Protein AF-A0A1H1VLL4-F1 (afdb_monomer_lite)

Structure (mmCIF, N/CA/C/O backbone):
data_AF-A0A1H1VLL4-F1
#
_entry.id   AF-A0A1H1VLL4-F1
#
loop_
_atom_site.group_PDB
_atom_site.id
_atom_site.type_symbol
_atom_site.label_atom_id
_atom_site.label_alt_id
_atom_site.label_comp_id
_atom_site.label_asym_id
_atom_site.label_entity_id
_atom_site.label_seq_id
_atom_site.pdbx_PDB_ins_code
_atom_site.Cartn_x
_atom_site.Cartn_y
_atom_site.Cartn_z
_atom_site.occupancy
_atom_site.B_iso_or_equiv
_atom_site.auth_seq_id
_atom_site.auth_comp_id
_atom_site.auth_asym_id
_atom_site.auth_atom_id
_atom_site.pdbx_PDB_model_num
ATOM 1 N N . MET A 1 1 ? -19.785 -58.477 -14.800 1.00 44.34 1 MET A N 1
ATOM 2 C CA . MET A 1 1 ? -18.498 -57.827 -15.138 1.00 44.34 1 MET A CA 1
ATOM 3 C C . MET A 1 1 ? -18.782 -56.571 -15.952 1.00 44.34 1 MET A C 1
ATOM 5 O O . MET A 1 1 ? -19.304 -56.686 -17.053 1.00 44.34 1 MET A O 1
ATOM 9 N N . ARG A 1 2 ? -18.547 -55.378 -15.391 1.00 44.16 2 ARG A N 1
ATOM 10 C CA . ARG A 1 2 ? -18.740 -54.096 -16.093 1.00 44.16 2 ARG A CA 1
ATOM 11 C C . ARG A 1 2 ? -17.509 -53.833 -16.967 1.00 44.16 2 ARG A C 1
ATOM 13 O O . ARG A 1 2 ? -16.395 -53.866 -16.456 1.00 44.16 2 ARG A O 1
ATOM 20 N N . LYS A 1 3 ? -17.703 -53.625 -18.272 1.00 43.56 3 LYS A N 1
ATOM 21 C CA . LYS A 1 3 ? -16.635 -53.204 -19.189 1.00 43.56 3 LYS A CA 1
ATOM 22 C C . LYS A 1 3 ? -16.320 -51.733 -18.901 1.00 43.56 3 LYS A C 1
ATOM 24 O O . LYS A 1 3 ? -17.219 -50.902 -18.983 1.00 43.56 3 LYS A O 1
ATOM 29 N N . ASN A 1 4 ? -15.076 -51.427 -18.542 1.00 39.66 4 ASN A N 1
ATOM 30 C CA . ASN A 1 4 ? -14.607 -50.045 -18.445 1.00 39.66 4 ASN A CA 1
ATOM 31 C C . ASN A 1 4 ? -14.585 -49.427 -19.852 1.00 39.66 4 ASN A C 1
ATOM 33 O O . ASN A 1 4 ? -14.093 -50.083 -20.773 1.00 39.66 4 ASN A O 1
ATOM 37 N N . PRO A 1 5 ? -15.085 -48.196 -20.048 1.00 46.59 5 PRO A N 1
ATOM 38 C CA . PRO A 1 5 ? -14.914 -47.510 -21.316 1.00 46.59 5 PRO A CA 1
ATOM 39 C C . PRO A 1 5 ? -13.440 -47.126 -21.482 1.00 46.59 5 PRO A C 1
ATOM 41 O O . PRO A 1 5 ? -12.848 -46.458 -20.634 1.00 46.59 5 PRO A O 1
ATOM 44 N N . THR A 1 6 ? -12.841 -47.580 -22.579 1.00 48.28 6 THR A N 1
ATOM 45 C CA . THR A 1 6 ? -11.520 -47.146 -23.026 1.00 48.28 6 THR A CA 1
ATOM 46 C C . THR A 1 6 ? -11.619 -45.673 -23.409 1.00 48.28 6 THR A C 1
ATOM 48 O O . THR A 1 6 ? -12.239 -45.328 -24.411 1.00 48.28 6 THR A O 1
ATOM 51 N N . VAL A 1 7 ? -11.045 -44.790 -22.592 1.00 45.41 7 VAL A N 1
ATOM 52 C CA . VAL A 1 7 ? -10.872 -43.383 -22.961 1.00 45.41 7 VAL A CA 1
ATOM 53 C C . VAL A 1 7 ? -9.768 -43.332 -24.008 1.00 45.41 7 VAL A C 1
ATOM 55 O O . VAL A 1 7 ? -8.584 -43.442 -23.689 1.00 45.41 7 VAL A O 1
ATOM 58 N N . THR A 1 8 ? -10.153 -43.204 -25.273 1.00 43.72 8 THR A N 1
ATOM 59 C CA . THR A 1 8 ? -9.219 -42.883 -26.348 1.00 43.72 8 THR A CA 1
ATOM 60 C C . THR A 1 8 ? -8.784 -41.437 -26.141 1.00 43.72 8 THR A C 1
ATOM 62 O O . THR A 1 8 ? -9.524 -40.508 -26.450 1.00 43.72 8 THR A O 1
ATOM 65 N N . VAL A 1 9 ? -7.603 -41.236 -25.552 1.00 48.62 9 VAL A N 1
ATOM 66 C CA . VAL A 1 9 ? -6.970 -39.916 -25.519 1.00 48.62 9 VAL A CA 1
ATOM 67 C C . VAL A 1 9 ? -6.592 -39.595 -26.956 1.00 48.62 9 VAL A C 1
ATOM 69 O O . VAL A 1 9 ? -5.621 -40.139 -27.485 1.00 48.62 9 VAL A O 1
ATOM 72 N N . GLU A 1 10 ? -7.395 -38.758 -27.603 1.00 42.41 10 GLU A N 1
ATOM 73 C CA . GLU A 1 10 ? -7.042 -38.158 -28.880 1.00 42.41 10 GLU A CA 1
ATOM 74 C C . GLU A 1 10 ? -5.691 -37.458 -28.679 1.00 42.41 10 GLU A C 1
ATOM 76 O O . GLU A 1 10 ? -5.573 -36.486 -27.927 1.00 42.41 10 GLU A O 1
ATOM 81 N N . ARG A 1 11 ? -4.622 -38.013 -29.265 1.00 44.91 11 ARG A N 1
ATOM 82 C CA . ARG A 1 11 ? -3.335 -37.321 -29.296 1.00 44.91 11 ARG A CA 1
ATOM 83 C C . ARG A 1 11 ? -3.556 -36.088 -30.151 1.00 44.91 11 ARG A C 1
ATOM 85 O O . ARG A 1 11 ? -3.628 -36.200 -31.372 1.00 44.91 11 ARG A O 1
ATOM 92 N N . LEU A 1 12 ? -3.654 -34.932 -29.495 1.00 43.12 12 LEU A N 1
ATOM 93 C CA . LEU A 1 12 ? -3.526 -33.643 -30.160 1.00 43.12 12 LEU A CA 1
ATOM 94 C C . LEU A 1 12 ? -2.319 -33.730 -31.112 1.00 43.12 12 LEU A C 1
ATOM 96 O O . LEU A 1 12 ? -1.285 -34.288 -30.710 1.00 43.12 12 LEU A O 1
ATOM 100 N N . PRO A 1 13 ? -2.448 -33.245 -32.364 1.00 48.03 13 PRO A N 1
ATOM 101 C CA . PRO A 1 13 ? -1.349 -33.255 -33.325 1.00 48.03 13 PRO A CA 1
ATOM 102 C C . PRO A 1 13 ? -0.112 -32.670 -32.648 1.00 48.03 13 PRO A C 1
ATOM 104 O O . PRO A 1 13 ? -0.284 -31.816 -31.775 1.00 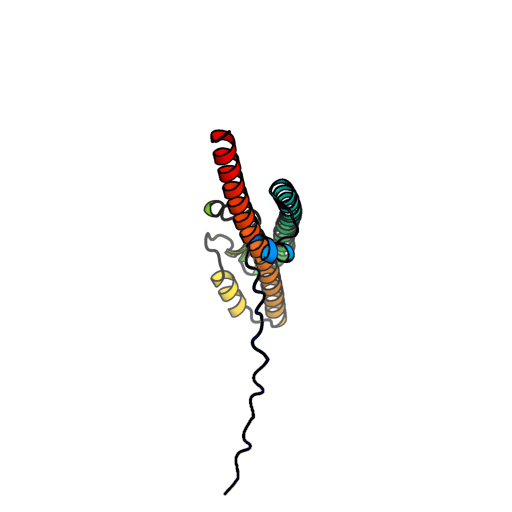48.03 13 PRO A O 1
ATOM 107 N N . PRO A 1 14 ? 1.113 -33.130 -32.981 1.00 49.50 14 PRO A N 1
ATOM 108 C CA . PRO A 1 14 ? 2.318 -32.658 -32.322 1.00 49.50 14 PRO A CA 1
ATOM 109 C C . PRO A 1 14 ? 2.323 -31.147 -32.455 1.00 49.50 14 PRO A C 1
ATOM 111 O O . PRO A 1 14 ? 2.561 -30.611 -33.539 1.00 49.50 14 PRO A O 1
ATOM 114 N N . ASN A 1 15 ? 1.955 -30.486 -31.356 1.00 42.81 15 ASN A N 1
ATOM 115 C CA . ASN A 1 15 ? 1.890 -29.053 -31.281 1.00 42.81 15 ASN A CA 1
ATOM 116 C C . ASN A 1 15 ? 3.266 -28.619 -31.761 1.00 42.81 15 ASN A C 1
ATOM 118 O O . ASN A 1 15 ? 4.274 -28.890 -31.098 1.00 42.81 15 ASN A O 1
ATOM 122 N N . ARG A 1 16 ? 3.320 -27.921 -32.900 1.00 41.41 16 ARG A N 1
ATOM 123 C CA . ARG A 1 16 ? 4.272 -26.828 -33.000 1.00 41.41 16 ARG A CA 1
ATOM 124 C C . ARG A 1 16 ? 3.884 -25.921 -31.850 1.00 41.41 16 ARG A C 1
ATOM 126 O O . ARG A 1 16 ? 3.021 -25.061 -31.954 1.00 41.41 16 ARG A O 1
ATOM 133 N N . CYS A 1 17 ? 4.442 -26.243 -30.691 1.00 40.78 17 CYS A N 1
ATOM 134 C CA . CYS A 1 17 ? 4.551 -25.347 -29.583 1.00 40.78 17 CYS A CA 1
ATOM 135 C C . CYS A 1 17 ? 5.469 -24.284 -30.165 1.00 40.78 17 CYS A C 1
ATOM 137 O O . CYS A 1 17 ? 6.693 -24.389 -30.080 1.00 40.78 17 CYS A O 1
ATOM 139 N N . ASP A 1 18 ? 4.869 -23.309 -30.847 1.00 47.25 18 ASP A N 1
ATOM 140 C CA . ASP A 1 18 ? 5.502 -22.062 -31.240 1.00 47.25 18 ASP A CA 1
ATOM 141 C C . ASP A 1 18 ? 5.725 -21.266 -29.950 1.00 47.25 18 ASP A C 1
ATOM 143 O O . ASP A 1 18 ? 5.240 -20.156 -29.748 1.00 47.25 18 ASP A O 1
ATOM 147 N N . LEU A 1 19 ? 6.442 -21.890 -29.011 1.00 42.56 19 LEU A N 1
ATOM 148 C CA . LEU A 1 19 ? 7.005 -21.234 -27.863 1.00 42.56 19 LEU A CA 1
ATOM 149 C C . LEU A 1 19 ? 7.956 -20.204 -28.453 1.00 42.56 19 LEU A C 1
ATOM 151 O O . LEU A 1 19 ? 8.884 -20.581 -29.181 1.00 42.56 19 LEU A O 1
ATOM 155 N N . PRO A 1 20 ? 7.737 -18.912 -28.176 1.00 43.75 20 PRO A N 1
ATOM 156 C CA . PRO A 1 20 ? 8.524 -17.880 -28.806 1.00 43.75 20 PRO A CA 1
ATOM 157 C C . PRO A 1 20 ? 9.997 -18.111 -28.478 1.00 43.75 20 PRO A C 1
ATOM 159 O O . PRO A 1 20 ? 10.372 -18.217 -27.299 1.00 43.75 20 PRO A O 1
ATOM 162 N N . ARG A 1 21 ? 10.799 -18.263 -29.540 1.00 46.03 21 ARG A N 1
ATOM 163 C CA . ARG A 1 21 ? 12.220 -18.643 -29.483 1.00 46.03 21 ARG A CA 1
ATOM 164 C C . ARG A 1 21 ? 13.113 -17.510 -28.978 1.00 46.03 21 ARG A C 1
ATOM 166 O O . ARG A 1 21 ? 14.273 -17.745 -28.669 1.00 46.03 21 ARG A O 1
ATOM 173 N N . THR A 1 22 ? 12.576 -16.296 -28.864 1.00 46.69 22 THR A N 1
ATOM 174 C CA . THR A 1 22 ? 13.294 -15.124 -28.362 1.00 46.69 22 THR A CA 1
ATOM 175 C C . THR A 1 22 ? 12.485 -14.406 -27.284 1.00 46.69 22 THR A C 1
ATOM 177 O O . THR A 1 22 ? 11.252 -14.339 -27.322 1.00 46.69 22 THR A O 1
ATOM 180 N N . CYS A 1 23 ? 13.194 -13.850 -26.300 1.00 47.12 23 CYS A N 1
ATOM 181 C CA . CYS A 1 23 ? 12.628 -13.076 -25.193 1.00 47.12 23 CYS A CA 1
ATOM 182 C C . CYS A 1 23 ? 11.702 -11.940 -25.675 1.00 47.12 23 CYS A C 1
ATOM 184 O O . CYS A 1 23 ? 10.653 -11.712 -25.078 1.00 47.12 23 CYS A O 1
ATOM 186 N N . TYR A 1 24 ? 12.007 -11.304 -26.809 1.00 40.97 24 TYR A N 1
ATOM 187 C CA . TYR A 1 24 ? 11.239 -10.187 -27.376 1.00 40.97 24 TYR A CA 1
ATOM 188 C C . TYR A 1 24 ? 9.768 -10.500 -27.690 1.00 40.97 24 TYR A C 1
ATOM 190 O O . TYR A 1 24 ? 8.917 -9.616 -27.587 1.00 40.97 24 TYR A O 1
ATOM 198 N N . GLN A 1 25 ? 9.444 -11.740 -28.059 1.00 40.59 25 GLN A N 1
ATOM 199 C CA . GLN A 1 25 ? 8.075 -12.124 -28.418 1.00 40.59 25 GLN A CA 1
ATOM 200 C C . GLN A 1 25 ? 7.210 -12.461 -27.191 1.00 40.59 25 GLN A C 1
ATOM 202 O O . GLN A 1 25 ? 6.009 -12.209 -27.221 1.00 40.59 25 GLN A O 1
ATOM 207 N N . ARG A 1 26 ? 7.804 -12.939 -26.084 1.00 43.66 26 ARG A N 1
ATOM 208 C CA . ARG A 1 26 ? 7.082 -13.152 -24.809 1.00 43.66 26 ARG A CA 1
ATOM 209 C C . ARG A 1 26 ? 6.777 -11.840 -24.081 1.00 43.66 26 ARG A C 1
ATOM 211 O O . ARG A 1 26 ? 5.797 -11.751 -23.353 1.00 43.66 26 ARG A O 1
ATOM 218 N N . VAL A 1 27 ? 7.602 -10.813 -24.288 1.00 46.38 27 VAL A N 1
ATOM 219 C CA . VAL A 1 27 ? 7.563 -9.559 -23.515 1.00 46.38 27 VAL A CA 1
ATOM 220 C C . VAL A 1 27 ? 6.427 -8.620 -23.933 1.00 46.38 27 VAL A C 1
ATOM 222 O O . VAL A 1 27 ? 5.928 -7.880 -23.087 1.00 46.38 27 VAL A O 1
ATOM 225 N N . LYS A 1 28 ? 5.947 -8.680 -25.187 1.00 43.06 28 LYS A N 1
ATOM 226 C CA . LYS A 1 28 ? 4.886 -7.772 -25.674 1.00 43.06 28 LYS A CA 1
ATOM 227 C C . LYS A 1 28 ? 3.571 -7.858 -24.887 1.00 43.06 28 LYS A C 1
ATOM 229 O O . LYS A 1 28 ? 2.827 -6.886 -24.895 1.00 43.06 28 LYS A O 1
ATOM 234 N N . GLY A 1 29 ? 3.290 -8.986 -24.230 1.00 47.44 29 GLY A N 1
ATOM 235 C CA . GLY A 1 29 ? 2.100 -9.152 -23.387 1.00 47.44 29 GLY A CA 1
ATOM 236 C C . GLY A 1 29 ? 2.331 -8.906 -21.892 1.00 47.44 29 GLY A C 1
ATOM 237 O O . GLY A 1 29 ? 1.364 -8.852 -21.143 1.00 47.44 29 GLY A O 1
ATOM 238 N N . LEU A 1 30 ? 3.586 -8.782 -21.445 1.00 55.09 30 LEU A N 1
ATOM 239 C CA . LEU A 1 30 ? 3.932 -8.745 -20.016 1.00 55.09 30 LEU A CA 1
ATOM 240 C C . LEU A 1 30 ? 4.208 -7.331 -19.490 1.00 55.09 30 LEU A C 1
ATOM 242 O O . LEU A 1 30 ? 4.043 -7.096 -18.296 1.00 55.09 30 LEU A O 1
ATOM 246 N N . PHE A 1 31 ? 4.607 -6.392 -20.354 1.00 61.56 31 PHE A N 1
ATOM 247 C CA . PHE A 1 31 ? 4.892 -5.011 -19.958 1.00 61.56 31 PHE A CA 1
ATOM 248 C C . PHE A 1 31 ? 4.299 -4.003 -20.954 1.00 61.56 31 PHE A C 1
ATOM 250 O O . PHE A 1 31 ? 4.453 -4.188 -22.162 1.00 61.56 31 PHE A O 1
ATOM 257 N N . PRO A 1 32 ? 3.671 -2.907 -20.484 1.00 68.44 32 PRO A N 1
ATOM 258 C CA . PRO A 1 32 ? 2.987 -1.941 -21.349 1.00 68.44 32 PRO A CA 1
ATOM 259 C C . PRO A 1 32 ? 3.933 -0.976 -22.094 1.00 68.44 32 PRO A C 1
ATOM 261 O O . PRO A 1 32 ? 3.480 0.007 -22.673 1.00 68.44 32 PRO A O 1
ATOM 264 N N . PHE A 1 33 ? 5.248 -1.220 -22.102 1.00 76.50 33 PHE A N 1
ATOM 265 C CA . PHE A 1 33 ? 6.252 -0.303 -22.646 1.00 76.50 33 PHE A CA 1
ATOM 266 C C . PHE A 1 33 ? 7.266 -0.994 -23.568 1.00 76.50 33 PHE A C 1
ATOM 268 O O . PHE A 1 33 ? 7.549 -2.184 -23.446 1.00 76.50 33 PHE A O 1
ATOM 275 N N . LYS A 1 34 ? 7.847 -0.221 -24.498 1.00 74.69 34 LYS A N 1
ATOM 276 C CA . LYS A 1 34 ? 8.888 -0.675 -25.434 1.00 74.69 34 LYS A CA 1
ATOM 277 C C . LYS A 1 34 ? 10.191 0.081 -25.154 1.00 74.69 34 LYS A C 1
ATOM 279 O O . LYS A 1 34 ? 10.328 1.238 -25.538 1.00 74.69 34 LYS A O 1
ATOM 284 N N . GLY A 1 35 ? 11.134 -0.575 -24.477 1.00 80.81 35 GLY A N 1
ATOM 285 C CA . GLY A 1 35 ? 12.469 -0.032 -24.191 1.00 80.81 35 GLY A CA 1
ATOM 286 C C . GLY A 1 35 ? 12.547 0.930 -22.996 1.00 80.81 35 GLY A C 1
ATOM 287 O O . GLY A 1 35 ? 11.561 1.168 -22.297 1.00 80.81 35 GLY A O 1
ATOM 288 N N . LYS A 1 36 ? 13.750 1.477 -22.768 1.00 85.75 36 LYS A N 1
ATOM 289 C CA . LYS A 1 36 ? 14.117 2.283 -21.587 1.00 85.75 36 LYS A CA 1
ATOM 290 C C . LYS A 1 36 ? 13.241 3.526 -21.394 1.00 85.75 36 LYS A C 1
ATOM 292 O O . LYS A 1 36 ? 12.744 3.756 -20.298 1.00 85.75 36 LYS A O 1
ATOM 297 N N . GLY A 1 37 ? 12.985 4.295 -22.455 1.00 87.62 37 GLY A N 1
ATOM 298 C CA . GLY A 1 37 ? 12.135 5.492 -22.370 1.00 87.62 37 GLY A CA 1
ATOM 299 C C . GLY A 1 37 ? 10.689 5.178 -21.965 1.00 87.62 37 GLY A C 1
ATOM 300 O O . GLY A 1 37 ? 10.109 5.867 -21.129 1.00 87.62 37 GLY A O 1
ATOM 301 N N . GLY A 1 38 ? 10.118 4.091 -22.495 1.00 88.19 38 GLY A N 1
ATOM 302 C CA . GLY A 1 38 ? 8.781 3.642 -22.106 1.00 88.19 3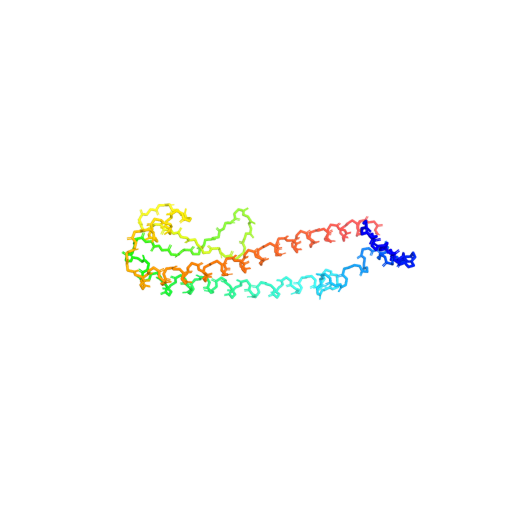8 GLY A CA 1
ATOM 303 C C . GLY A 1 38 ? 8.724 3.112 -20.668 1.00 88.19 38 GLY A C 1
ATOM 304 O O . GLY A 1 38 ? 7.745 3.363 -19.970 1.00 88.19 38 GLY A O 1
ATOM 305 N N . LEU A 1 39 ? 9.780 2.429 -20.212 1.00 90.38 39 LEU A N 1
ATOM 306 C CA . LEU A 1 39 ? 9.925 1.989 -18.822 1.00 90.38 39 LEU A CA 1
ATOM 307 C C . LEU A 1 39 ? 9.900 3.185 -17.858 1.00 90.38 39 LEU A C 1
ATOM 309 O O . LEU A 1 39 ? 9.152 3.162 -16.886 1.00 90.38 39 LEU A O 1
ATOM 313 N N . LEU A 1 40 ? 10.668 4.240 -18.153 1.00 91.75 40 LEU A N 1
ATOM 314 C CA . LEU A 1 40 ? 10.705 5.464 -17.344 1.00 91.75 40 LEU A CA 1
ATOM 315 C C . LEU A 1 40 ? 9.332 6.141 -17.268 1.00 91.75 40 LEU A C 1
ATOM 317 O O . LEU A 1 40 ? 8.895 6.524 -16.184 1.00 91.75 40 LEU A O 1
ATOM 321 N N . LYS A 1 41 ? 8.619 6.233 -18.399 1.00 91.69 41 LYS A N 1
ATOM 322 C CA . LYS A 1 41 ? 7.254 6.774 -18.424 1.00 91.69 41 LYS A CA 1
ATOM 323 C C . LYS A 1 41 ? 6.303 5.953 -17.545 1.00 91.69 41 LYS A C 1
ATOM 325 O O . LYS A 1 41 ? 5.578 6.521 -16.737 1.00 91.69 41 LYS A O 1
ATOM 330 N N . TYR A 1 42 ? 6.352 4.627 -17.653 1.00 91.12 42 TYR A N 1
ATOM 331 C CA . TYR A 1 42 ? 5.511 3.742 -16.847 1.00 91.12 42 TYR A CA 1
ATOM 332 C C . TYR A 1 42 ? 5.845 3.807 -15.347 1.00 91.12 42 TYR A C 1
ATOM 334 O O . TYR A 1 42 ? 4.951 3.777 -14.504 1.00 91.12 42 TYR A O 1
ATOM 342 N N . MET A 1 43 ? 7.125 3.953 -14.991 1.00 91.69 43 MET A N 1
ATOM 343 C CA . MET A 1 43 ? 7.533 4.197 -13.604 1.00 91.69 43 MET A CA 1
ATOM 344 C C . MET A 1 43 ? 6.933 5.499 -13.061 1.00 91.69 43 MET A C 1
ATOM 346 O O . MET A 1 43 ? 6.406 5.493 -11.951 1.00 91.69 43 MET A O 1
ATOM 350 N N . ALA A 1 44 ? 6.945 6.584 -13.842 1.00 92.12 44 ALA A N 1
ATOM 351 C CA . ALA A 1 44 ? 6.337 7.853 -13.440 1.00 92.12 44 ALA A CA 1
ATOM 352 C C . ALA A 1 44 ? 4.814 7.732 -13.230 1.00 92.12 44 ALA A C 1
ATOM 354 O O . ALA A 1 44 ? 4.274 8.274 -12.266 1.00 92.12 44 ALA A O 1
ATOM 355 N N . GLU A 1 45 ? 4.118 6.976 -14.084 1.00 91.88 45 GLU A N 1
ATOM 356 C CA . GLU A 1 45 ? 2.685 6.686 -13.923 1.00 91.88 45 GLU A CA 1
ATOM 357 C C . GLU A 1 45 ? 2.404 5.917 -12.619 1.00 91.88 45 GLU A C 1
ATOM 359 O O . GLU A 1 45 ? 1.502 6.281 -11.858 1.00 91.88 45 GLU A O 1
ATOM 364 N N . ILE A 1 46 ? 3.222 4.907 -12.297 1.00 91.75 46 ILE A N 1
ATOM 365 C CA . ILE A 1 46 ? 3.114 4.175 -11.026 1.00 91.75 46 ILE A CA 1
ATOM 366 C C . ILE A 1 46 ? 3.409 5.086 -9.829 1.00 91.75 46 ILE A C 1
ATOM 368 O O . ILE A 1 46 ? 2.767 4.943 -8.792 1.00 91.75 46 ILE A O 1
ATOM 372 N N . GLU A 1 47 ? 4.336 6.039 -9.939 1.00 91.12 47 GLU A N 1
ATOM 373 C CA . GLU A 1 47 ? 4.631 6.989 -8.858 1.00 91.12 47 GLU A CA 1
ATOM 374 C C . GLU A 1 47 ? 3.465 7.937 -8.554 1.00 91.12 47 GLU A C 1
ATOM 376 O O . GLU A 1 47 ? 3.255 8.304 -7.396 1.00 91.12 47 GLU A O 1
ATOM 381 N N . ILE A 1 48 ? 2.672 8.316 -9.559 1.00 91.56 48 ILE A N 1
ATOM 382 C CA . ILE A 1 48 ? 1.424 9.061 -9.340 1.00 91.56 48 ILE A CA 1
ATOM 383 C C . ILE A 1 48 ? 0.452 8.199 -8.529 1.00 91.56 48 ILE A C 1
ATOM 385 O O . ILE A 1 48 ? -0.053 8.645 -7.499 1.00 91.56 48 ILE A O 1
ATOM 389 N N . TYR A 1 49 ? 0.246 6.947 -8.943 1.00 91.38 49 TYR A N 1
ATOM 390 C CA . TYR A 1 49 ? -0.634 6.021 -8.230 1.00 91.38 49 TYR A CA 1
ATOM 391 C C . TYR A 1 49 ? -0.146 5.726 -6.800 1.00 91.38 49 TYR A C 1
ATOM 393 O O . TYR A 1 49 ? -0.944 5.688 -5.866 1.00 91.38 49 TYR A O 1
ATOM 401 N N . ALA A 1 50 ? 1.168 5.604 -6.601 1.00 92.00 50 ALA A N 1
ATOM 402 C CA . ALA A 1 50 ? 1.785 5.416 -5.292 1.00 92.00 50 ALA A CA 1
ATOM 403 C C . ALA A 1 50 ? 1.459 6.565 -4.324 1.00 92.00 50 ALA A C 1
ATOM 405 O O . ALA A 1 50 ? 1.137 6.304 -3.168 1.00 92.00 50 ALA A O 1
ATOM 406 N N . ARG A 1 51 ? 1.487 7.819 -4.799 1.00 90.88 51 ARG A N 1
ATOM 407 C CA . ARG A 1 51 ? 1.109 8.992 -3.989 1.00 90.88 51 ARG A CA 1
ATOM 408 C C . ARG A 1 51 ? -0.367 8.979 -3.601 1.00 90.88 51 ARG A C 1
ATOM 410 O O . ARG A 1 51 ? -0.699 9.316 -2.470 1.00 90.88 51 ARG A O 1
ATOM 417 N N . HIS A 1 52 ? -1.251 8.558 -4.507 1.00 93.31 52 HIS A N 1
ATOM 418 C CA . HIS A 1 52 ? -2.670 8.405 -4.176 1.00 93.31 52 HIS A CA 1
ATOM 419 C C . HIS A 1 52 ? -2.891 7.329 -3.107 1.00 93.31 52 HIS A C 1
ATOM 421 O O . HIS A 1 52 ? -3.668 7.544 -2.183 1.00 93.31 52 HIS A O 1
ATOM 427 N N . LEU A 1 53 ? -2.183 6.198 -3.191 1.00 93.62 53 LEU A N 1
ATOM 428 C CA . LEU A 1 53 ? -2.256 5.154 -2.165 1.00 93.62 53 LEU A CA 1
ATOM 429 C C . LEU A 1 53 ? -1.678 5.597 -0.817 1.00 93.62 53 LEU A C 1
ATOM 431 O O . LEU A 1 53 ? -2.216 5.228 0.222 1.00 93.62 53 LEU A O 1
ATOM 435 N N . GLU A 1 54 ? -0.597 6.378 -0.821 1.00 93.69 54 GLU A N 1
ATOM 436 C CA . GLU A 1 54 ? -0.040 6.972 0.396 1.00 93.69 54 GLU A CA 1
ATOM 437 C C . GLU A 1 54 ? -1.080 7.857 1.089 1.00 93.69 54 GLU A C 1
ATOM 439 O O . GLU A 1 54 ? -1.361 7.655 2.271 1.00 93.69 54 GLU A O 1
ATOM 444 N N . GLN A 1 55 ? -1.717 8.764 0.343 1.00 93.88 55 GLN A N 1
ATOM 445 C CA . GLN A 1 55 ? -2.785 9.604 0.881 1.00 93.88 55 GLN A CA 1
ATOM 446 C C . GLN A 1 55 ? -3.961 8.762 1.397 1.00 93.88 55 GLN A C 1
ATOM 448 O O . GLN A 1 55 ? -4.385 8.955 2.532 1.00 93.88 55 GLN A O 1
ATOM 453 N N . ALA A 1 56 ? -4.415 7.761 0.633 1.00 94.25 56 ALA A N 1
ATOM 454 C CA . ALA A 1 56 ? -5.498 6.871 1.051 1.00 94.25 56 ALA A CA 1
ATOM 455 C C . ALA A 1 56 ? -5.180 6.126 2.361 1.00 94.25 56 ALA A C 1
ATOM 457 O O . ALA A 1 56 ? -6.045 5.988 3.222 1.00 94.25 56 ALA A O 1
ATOM 458 N N . ALA A 1 57 ? -3.934 5.687 2.561 1.00 95.31 57 ALA A N 1
ATOM 459 C CA . ALA A 1 57 ? -3.502 5.060 3.810 1.00 95.31 57 ALA A CA 1
ATOM 460 C C . ALA A 1 57 ? -3.559 6.031 5.008 1.00 95.31 57 ALA A C 1
ATOM 462 O O . ALA A 1 57 ? -3.927 5.631 6.123 1.00 95.31 57 ALA A O 1
ATOM 463 N N . HIS A 1 58 ? -3.198 7.300 4.791 1.00 95.31 58 HIS A N 1
ATOM 464 C CA . HIS A 1 58 ? -3.314 8.354 5.798 1.00 95.31 58 HIS A CA 1
ATOM 465 C C . HIS A 1 58 ? -4.773 8.678 6.123 1.00 95.31 58 HIS A C 1
ATOM 467 O O . HIS A 1 58 ? -5.127 8.678 7.305 1.00 95.31 58 HIS A O 1
ATOM 473 N N . ASP A 1 59 ? -5.610 8.875 5.107 1.00 96.44 59 ASP A N 1
ATOM 474 C CA . ASP A 1 59 ? -7.033 9.193 5.257 1.00 96.44 59 ASP A CA 1
ATOM 475 C C . ASP A 1 59 ? -7.770 8.066 5.987 1.00 96.44 59 ASP A C 1
ATOM 477 O O . ASP A 1 59 ? -8.428 8.310 6.999 1.00 96.44 59 ASP A O 1
ATOM 481 N N . PHE A 1 60 ? -7.548 6.816 5.568 1.00 97.38 60 PHE A N 1
ATOM 482 C CA . PHE A 1 60 ? -8.077 5.621 6.228 1.00 97.38 60 PHE A CA 1
ATOM 483 C C . PHE A 1 60 ? -7.709 5.580 7.719 1.00 97.38 60 PHE A C 1
ATOM 485 O O . PHE A 1 60 ? -8.552 5.370 8.595 1.00 97.38 60 PHE A O 1
ATOM 492 N N . SER A 1 61 ? -6.442 5.854 8.045 1.00 96.38 61 SER A N 1
ATOM 493 C CA . SER A 1 61 ? -5.999 5.894 9.441 1.00 96.38 61 SER A CA 1
ATOM 494 C C . SER A 1 61 ? -6.693 7.015 10.221 1.00 96.38 61 SER A C 1
ATOM 496 O O . SER A 1 61 ? -7.126 6.796 11.350 1.00 96.38 61 SER A O 1
ATOM 498 N N . GLN A 1 62 ? -6.822 8.214 9.647 1.00 96.31 62 GLN A N 1
ATOM 499 C CA . GLN A 1 62 ? -7.484 9.348 10.300 1.00 96.31 62 GLN A CA 1
ATOM 500 C C . GLN A 1 62 ? -8.973 9.085 10.550 1.00 96.31 62 GLN A C 1
ATOM 502 O O . GLN A 1 62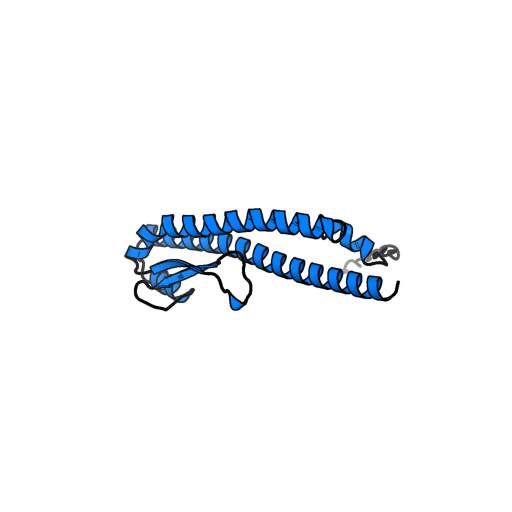 ? -9.450 9.335 11.659 1.00 96.31 62 GLN A O 1
ATOM 507 N N . GLN A 1 63 ? -9.670 8.524 9.562 1.00 97.75 63 GLN A N 1
ATOM 508 C CA . GLN A 1 63 ? -11.095 8.208 9.618 1.00 97.75 63 GLN A CA 1
ATOM 509 C C . GLN A 1 63 ? -11.434 7.261 10.776 1.00 97.75 63 GLN A C 1
ATOM 511 O O . GLN A 1 63 ? -12.383 7.503 11.522 1.00 97.75 63 GLN A O 1
ATOM 516 N N . HIS A 1 64 ? -10.646 6.201 10.970 1.00 97.81 64 HIS A N 1
ATOM 517 C CA . HIS A 1 64 ? -10.971 5.161 11.952 1.00 97.81 64 HIS A CA 1
ATOM 518 C C . HIS A 1 64 ? -10.296 5.347 13.312 1.00 97.81 64 HIS A C 1
ATOM 520 O O . HIS A 1 64 ? -10.778 4.818 14.316 1.00 97.81 64 HIS A O 1
ATOM 526 N N . ASN A 1 65 ? -9.209 6.122 13.400 1.00 97.56 65 ASN A N 1
ATOM 527 C CA . ASN A 1 65 ? -8.450 6.248 14.647 1.00 97.56 65 ASN A CA 1
ATOM 528 C C . ASN A 1 65 ? -9.241 6.866 15.806 1.00 97.56 65 ASN A C 1
ATOM 530 O O . ASN A 1 65 ? -8.888 6.615 16.956 1.00 97.56 65 ASN A O 1
ATOM 534 N N . SER A 1 66 ? -10.297 7.643 15.547 1.00 96.31 66 SER A N 1
ATOM 535 C CA . SER A 1 66 ? -11.178 8.140 16.616 1.00 96.31 66 SER A CA 1
ATOM 536 C C . SER A 1 66 ? -11.858 6.983 17.362 1.00 96.31 66 SER A C 1
ATOM 538 O O . SER A 1 66 ? -11.741 6.873 18.582 1.00 96.31 66 SER A O 1
ATOM 540 N N . PHE A 1 67 ? -12.466 6.058 16.614 1.00 96.00 67 PHE A N 1
ATOM 541 C CA . PHE A 1 67 ? -13.080 4.843 17.149 1.00 96.00 67 PHE A CA 1
ATOM 542 C C . PHE A 1 67 ? -12.034 3.919 17.785 1.00 96.00 67 PHE A C 1
ATOM 544 O O . PHE A 1 67 ? -12.176 3.508 18.933 1.00 96.00 67 PHE A O 1
ATOM 551 N N . LEU A 1 68 ? -10.932 3.646 17.086 1.00 96.94 68 LEU A N 1
ATOM 552 C CA . LEU A 1 68 ? -9.925 2.676 17.531 1.00 96.94 68 LEU A CA 1
ATOM 553 C C . LEU A 1 68 ? -9.211 3.078 18.831 1.00 96.94 68 LEU A C 1
ATOM 555 O O . LEU A 1 68 ? -8.878 2.214 19.647 1.00 96.94 68 LEU A O 1
ATOM 559 N N . LYS A 1 69 ? -9.033 4.384 19.077 1.00 96.31 69 LYS A N 1
ATOM 560 C CA . LYS A 1 69 ? -8.443 4.890 20.327 1.00 96.31 69 LYS A CA 1
ATOM 561 C C . LYS A 1 69 ? -9.244 4.490 21.565 1.00 96.31 69 LYS A C 1
ATOM 563 O O . LYS A 1 69 ? -8.635 4.316 22.621 1.00 96.31 69 LYS A O 1
ATOM 568 N N . THR A 1 70 ? -10.559 4.287 21.446 1.00 95.00 70 THR A N 1
ATOM 569 C CA . THR A 1 70 ? -11.394 3.783 22.554 1.00 95.00 70 THR A CA 1
ATOM 570 C C . THR A 1 70 ? -10.967 2.379 23.001 1.00 95.00 70 THR A C 1
ATOM 572 O O . THR A 1 70 ? -11.056 2.049 24.181 1.00 95.00 70 THR A O 1
ATOM 575 N N . HIS A 1 71 ? -10.364 1.604 22.093 1.00 94.50 71 HIS A N 1
ATOM 576 C CA . HIS A 1 71 ? -9.794 0.279 22.339 1.00 94.50 71 HIS A CA 1
ATOM 577 C C . HIS A 1 71 ? -8.272 0.295 22.560 1.00 94.50 71 HIS A C 1
ATOM 579 O O . HIS A 1 71 ? -7.623 -0.747 22.502 1.00 94.50 71 HIS A O 1
ATOM 585 N N . ARG A 1 72 ? -7.674 1.471 22.803 1.00 94.88 72 ARG A N 1
ATOM 586 C CA . ARG A 1 72 ? -6.222 1.650 22.997 1.00 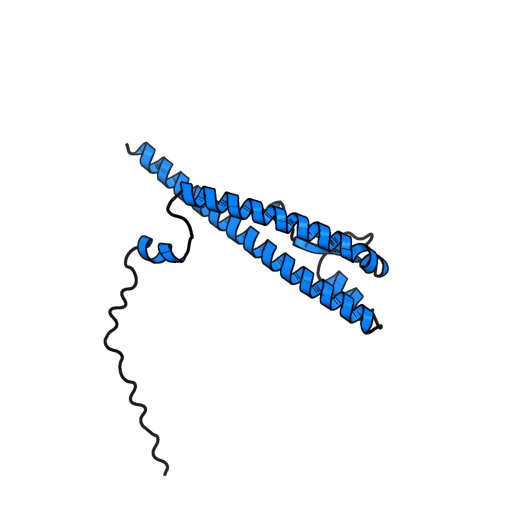94.88 72 ARG A CA 1
ATOM 587 C C . ARG A 1 72 ? -5.363 1.119 21.841 1.00 94.88 72 ARG A C 1
ATOM 589 O O . ARG A 1 72 ? -4.194 0.792 22.047 1.00 94.88 72 ARG A O 1
ATOM 596 N N . ILE A 1 73 ? -5.897 1.102 20.621 1.00 96.44 73 ILE A N 1
ATOM 597 C CA . ILE A 1 73 ? -5.149 0.793 19.397 1.00 96.44 73 ILE A CA 1
ATOM 598 C C . ILE A 1 73 ? -5.318 1.904 18.360 1.00 96.44 73 ILE A C 1
ATOM 600 O O . ILE A 1 73 ? -6.251 2.699 18.418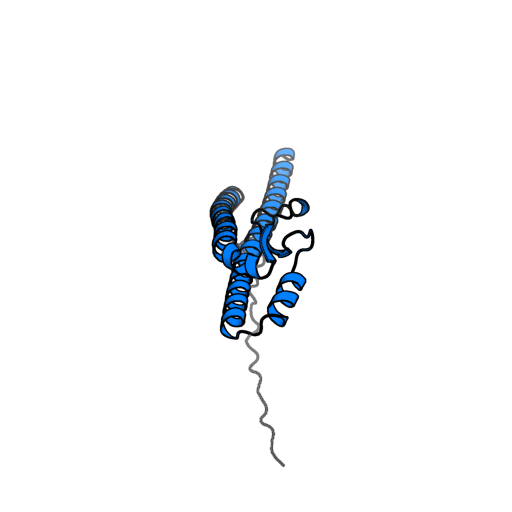 1.00 96.44 73 ILE A O 1
ATOM 604 N N . VAL A 1 74 ? -4.389 1.980 17.413 1.00 97.31 74 VAL A N 1
ATOM 605 C CA . VAL A 1 74 ? -4.442 2.892 16.266 1.00 97.31 74 VAL A CA 1
ATOM 606 C C . VAL A 1 74 ? -3.909 2.212 15.012 1.00 97.31 74 VAL A C 1
ATOM 608 O O . VAL A 1 74 ? -3.076 1.304 15.071 1.00 97.31 74 VAL A O 1
ATOM 611 N N . LEU A 1 75 ? -4.360 2.702 13.866 1.00 97.56 75 LEU A N 1
ATOM 612 C CA . LEU A 1 75 ? -3.764 2.476 12.561 1.00 97.56 75 LEU A CA 1
ATOM 613 C C . LEU A 1 75 ? -2.665 3.514 12.333 1.00 97.56 75 LEU A C 1
ATOM 615 O O . LEU A 1 75 ? -2.845 4.710 12.578 1.00 97.56 75 LEU A O 1
ATOM 619 N N . THR A 1 76 ? -1.499 3.051 11.899 1.00 95.19 76 THR A N 1
ATOM 620 C CA . THR A 1 76 ? -0.352 3.901 11.573 1.00 95.19 76 THR A CA 1
ATOM 621 C C . THR A 1 76 ? 0.182 3.524 10.193 1.00 95.19 76 THR A C 1
ATOM 623 O O . THR A 1 76 ? 0.631 2.386 10.022 1.00 95.19 76 THR A O 1
ATOM 626 N N . PRO A 1 77 ? 0.189 4.452 9.220 1.00 94.44 77 PRO A N 1
ATOM 627 C CA . PRO A 1 77 ? 0.943 4.285 7.985 1.00 94.44 77 PRO A CA 1
ATOM 628 C C . PRO A 1 77 ? 2.433 4.204 8.322 1.00 94.44 77 PRO A C 1
ATOM 630 O O . PRO A 1 77 ? 2.985 5.086 8.981 1.00 94.44 77 PRO A O 1
ATOM 633 N N . HIS A 1 78 ? 3.075 3.107 7.934 1.00 90.75 78 HIS A N 1
ATOM 634 C CA . HIS A 1 78 ? 4.462 2.824 8.268 1.00 90.75 78 HIS A CA 1
ATOM 635 C C . HIS A 1 78 ? 5.255 2.445 7.021 1.00 90.75 78 HIS A C 1
ATOM 637 O O . HIS A 1 78 ? 4.919 1.488 6.320 1.00 90.75 78 HIS A O 1
ATOM 643 N N . THR A 1 79 ? 6.342 3.175 6.786 1.00 84.81 79 THR A N 1
ATOM 644 C CA . THR A 1 79 ? 7.268 2.923 5.681 1.00 84.81 79 THR A CA 1
ATOM 645 C C . THR A 1 79 ? 8.502 2.198 6.197 1.00 84.81 79 THR A C 1
ATOM 647 O O . THR A 1 79 ? 9.211 2.696 7.073 1.00 84.81 79 THR A O 1
ATOM 650 N N . GLU A 1 80 ? 8.803 1.032 5.627 1.00 76.62 80 GLU A N 1
ATOM 651 C CA . GLU A 1 80 ? 10.058 0.329 5.890 1.00 76.62 80 GLU A CA 1
ATOM 652 C C . GLU A 1 80 ? 11.163 0.900 4.987 1.00 76.62 80 GLU A C 1
ATOM 654 O O . GLU A 1 80 ? 11.489 0.346 3.936 1.00 76.62 80 GLU A O 1
ATOM 659 N N . SER A 1 81 ? 11.777 2.013 5.409 1.00 65.19 81 SER A N 1
ATOM 660 C CA . SER A 1 81 ? 12.790 2.739 4.618 1.00 65.19 81 SER A CA 1
ATOM 661 C C . SER A 1 81 ? 13.949 1.850 4.147 1.00 65.19 81 SER A C 1
ATOM 663 O O . SER A 1 81 ? 14.474 2.039 3.054 1.00 65.19 81 SER A O 1
ATOM 665 N N . LYS A 1 82 ? 14.316 0.825 4.933 1.00 66.56 82 LYS A N 1
ATOM 666 C CA . LYS A 1 82 ? 15.380 -0.139 4.591 1.00 66.56 82 LYS A CA 1
ATOM 667 C C . LYS A 1 82 ? 15.054 -1.019 3.380 1.00 66.56 82 LYS A C 1
ATOM 669 O O . LYS A 1 82 ? 15.970 -1.542 2.758 1.00 66.56 82 LYS A O 1
ATOM 674 N N . ARG A 1 83 ? 13.773 -1.203 3.045 1.00 62.72 83 ARG A N 1
ATOM 675 C CA . ARG A 1 83 ? 13.327 -1.994 1.884 1.00 62.72 83 ARG A CA 1
ATOM 676 C C . ARG A 1 83 ? 13.119 -1.146 0.630 1.00 62.72 83 ARG A C 1
ATOM 678 O O . ARG A 1 83 ? 12.744 -1.683 -0.414 1.00 62.72 83 ARG A O 1
ATOM 685 N N . GLY A 1 84 ? 13.358 0.165 0.730 1.00 61.28 84 GLY A N 1
ATOM 686 C CA . GLY A 1 84 ? 13.086 1.117 -0.344 1.00 61.28 84 GLY A CA 1
ATOM 687 C C . GLY A 1 84 ? 11.601 1.190 -0.707 1.00 61.28 84 GLY A C 1
ATOM 688 O O . GLY A 1 84 ? 11.277 1.538 -1.845 1.00 61.28 84 GLY A O 1
ATOM 689 N N . ASP A 1 85 ? 10.720 0.811 0.227 1.00 74.44 85 ASP A N 1
ATOM 690 C CA . ASP A 1 85 ? 9.274 0.876 0.043 1.00 74.44 85 ASP A CA 1
ATOM 691 C C . ASP A 1 85 ? 8.855 2.334 -0.154 1.00 74.44 85 ASP A C 1
ATOM 693 O O . ASP A 1 85 ? 9.302 3.233 0.562 1.00 74.44 85 ASP A O 1
ATOM 697 N N . ARG A 1 86 ? 8.026 2.567 -1.174 1.00 78.06 86 ARG A N 1
ATOM 698 C CA . ARG A 1 86 ? 7.571 3.902 -1.560 1.00 78.06 86 ARG A CA 1
ATOM 699 C C . ARG A 1 86 ? 6.203 4.219 -0.972 1.00 78.06 86 ARG A C 1
ATOM 701 O O . ARG A 1 86 ? 5.990 5.347 -0.558 1.00 78.06 86 ARG A O 1
ATOM 708 N N . VAL A 1 87 ? 5.316 3.229 -0.932 1.00 89.94 87 VAL A N 1
ATOM 709 C CA . VAL A 1 87 ? 3.977 3.339 -0.347 1.00 89.94 87 VAL A CA 1
ATOM 710 C C . VAL A 1 87 ? 4.010 2.770 1.075 1.00 89.94 87 VAL A C 1
ATOM 712 O O . VAL A 1 87 ? 4.485 1.638 1.241 1.00 89.94 87 VAL A O 1
ATOM 715 N N . PRO A 1 88 ? 3.533 3.507 2.096 1.00 92.31 88 PRO A N 1
ATOM 716 C CA . PRO A 1 88 ? 3.464 2.998 3.460 1.00 92.31 88 PRO A CA 1
ATOM 717 C C . PRO A 1 88 ? 2.466 1.844 3.572 1.00 92.31 88 PRO A C 1
ATOM 719 O O . PRO A 1 88 ? 1.422 1.827 2.923 1.00 92.31 88 PRO A O 1
ATOM 722 N N . MET A 1 89 ? 2.763 0.900 4.460 1.00 93.62 89 MET A N 1
ATOM 723 C CA . MET A 1 89 ? 1.819 -0.140 4.865 1.00 93.62 89 MET A CA 1
ATOM 724 C C . MET A 1 89 ? 1.100 0.317 6.134 1.00 93.62 89 MET A C 1
ATOM 726 O O . MET A 1 89 ? 1.741 0.767 7.083 1.00 93.62 89 MET A O 1
ATOM 730 N N . VAL A 1 90 ? -0.217 0.163 6.200 1.00 95.88 90 VAL A N 1
ATOM 731 C CA . VAL A 1 90 ? -1.005 0.478 7.395 1.00 95.88 90 VAL A CA 1
ATOM 732 C C . VAL A 1 90 ? -0.860 -0.646 8.420 1.00 95.88 90 VAL A C 1
ATOM 734 O O . VAL A 1 90 ? -1.220 -1.807 8.176 1.00 95.88 90 VAL A O 1
ATOM 737 N N . ARG A 1 91 ? -0.324 -0.304 9.592 1.00 95.69 91 ARG A N 1
ATOM 738 C CA . ARG A 1 91 ? -0.034 -1.237 10.683 1.00 95.69 91 ARG A CA 1
ATOM 739 C C . ARG A 1 91 ? -0.887 -0.931 11.910 1.00 95.69 91 ARG A C 1
ATOM 741 O O . ARG A 1 91 ? -1.072 0.230 12.267 1.00 95.69 91 ARG A O 1
ATOM 748 N N . TRP A 1 92 ? -1.329 -1.985 12.589 1.00 97.38 92 TRP A N 1
ATOM 749 C CA . TRP A 1 92 ? -1.894 -1.896 13.933 1.00 97.38 92 TRP A CA 1
ATOM 750 C C . TRP A 1 92 ? -0.818 -1.529 14.946 1.00 97.38 92 TRP A C 1
ATOM 752 O O . TRP A 1 92 ? 0.278 -2.092 14.911 1.00 97.38 92 TRP A O 1
ATOM 762 N N . ARG A 1 93 ? -1.126 -0.618 15.865 1.00 95.81 93 ARG A N 1
ATOM 763 C CA . ARG A 1 93 ? -0.211 -0.169 16.914 1.00 95.81 93 ARG A CA 1
ATOM 764 C C . ARG A 1 93 ? -0.960 0.065 18.220 1.00 95.81 93 ARG A C 1
ATOM 766 O O . ARG A 1 93 ? -2.064 0.601 18.205 1.00 95.81 93 ARG A O 1
ATOM 773 N N . GLY A 1 94 ? -0.342 -0.298 19.341 1.00 94.06 94 GLY A N 1
ATOM 774 C CA . GLY A 1 94 ? -0.878 0.014 20.664 1.00 94.06 94 GLY A CA 1
ATOM 775 C C . GLY A 1 94 ? -0.705 1.494 21.017 1.00 94.06 94 GLY A C 1
ATOM 776 O O . GLY A 1 94 ? 0.335 2.104 20.748 1.00 94.06 94 GLY A O 1
ATOM 777 N N . VAL A 1 95 ? -1.718 2.092 21.640 1.00 91.44 95 VAL A N 1
ATOM 778 C CA . VAL A 1 95 ? -1.627 3.451 22.189 1.00 91.44 95 VAL A CA 1
ATOM 779 C C . VAL A 1 95 ? -0.699 3.429 23.402 1.00 91.44 95 VAL A C 1
ATOM 781 O O . VAL A 1 95 ? -0.875 2.632 24.318 1.00 91.44 95 VAL A O 1
ATOM 784 N N . GLY A 1 96 ? 0.310 4.302 23.407 1.00 84.56 96 GLY A N 1
ATOM 785 C CA . GLY A 1 96 ? 1.300 4.370 24.488 1.00 84.56 96 GLY A CA 1
ATOM 786 C C . GLY A 1 96 ? 2.359 3.260 24.459 1.00 84.56 96 GLY A C 1
ATOM 787 O O . GLY A 1 96 ? 3.258 3.268 25.295 1.00 84.56 96 GLY A O 1
ATOM 788 N N . SER A 1 97 ? 2.312 2.341 23.487 1.00 81.19 97 SER A N 1
ATOM 789 C CA . SER A 1 97 ? 3.318 1.294 23.314 1.00 81.19 97 SER A CA 1
ATOM 790 C C . SER A 1 97 ? 4.155 1.497 22.041 1.00 81.19 97 SER A C 1
ATOM 792 O O . SER A 1 97 ? 3.819 2.240 21.108 1.00 81.19 97 SER A O 1
ATOM 794 N N . ARG A 1 98 ? 5.295 0.801 21.994 1.00 80.00 98 ARG A N 1
ATOM 795 C CA . ARG A 1 98 ? 6.064 0.599 20.756 1.00 80.00 98 ARG A CA 1
ATOM 796 C C . ARG A 1 98 ? 5.665 -0.692 20.028 1.00 80.00 98 ARG A C 1
ATOM 798 O O . ARG A 1 98 ? 6.241 -0.980 18.985 1.00 80.00 98 ARG A O 1
ATOM 805 N N . SER A 1 99 ? 4.707 -1.461 20.558 1.00 84.38 99 SER A N 1
ATOM 806 C CA . SER A 1 99 ? 4.262 -2.711 19.938 1.00 84.38 99 SER A CA 1
ATOM 807 C C . SER A 1 99 ? 3.421 -2.431 18.694 1.00 84.38 99 SER A C 1
ATOM 809 O O . SER A 1 99 ? 2.582 -1.528 18.664 1.00 84.38 99 SER A O 1
ATOM 811 N N . MET A 1 100 ? 3.667 -3.217 17.651 1.00 88.56 100 MET A N 1
ATOM 812 C CA . MET A 1 100 ? 3.034 -3.083 16.346 1.00 88.56 100 MET A CA 1
ATOM 813 C C . MET A 1 100 ? 2.702 -4.469 15.798 1.00 88.56 100 MET A C 1
ATOM 815 O O . MET A 1 100 ? 3.383 -5.445 16.107 1.00 88.56 100 MET A O 1
ATOM 819 N N . GLY A 1 101 ? 1.685 -4.540 14.947 1.00 90.62 101 GLY A N 1
ATOM 820 C CA . GLY A 1 101 ? 1.329 -5.738 14.203 1.00 90.62 101 GLY A CA 1
ATOM 821 C C . GLY A 1 101 ? 0.071 -6.419 14.720 1.00 90.62 101 GLY A C 1
ATOM 822 O O . GLY A 1 101 ? -0.666 -5.884 15.547 1.00 90.62 101 GLY A O 1
ATOM 823 N N . MET A 1 102 ? -0.167 -7.608 14.176 1.00 93.75 102 MET A N 1
ATOM 824 C CA . MET A 1 102 ? -1.466 -8.279 14.208 1.00 93.75 102 MET A CA 1
ATOM 825 C C . MET A 1 102 ? -1.970 -8.582 15.620 1.00 93.75 102 MET A C 1
ATOM 827 O O . MET A 1 102 ? -3.139 -8.359 15.912 1.00 93.75 102 MET A O 1
ATOM 831 N N . ALA A 1 103 ? -1.050 -8.896 16.533 1.00 93.62 103 ALA A N 1
ATOM 832 C CA . ALA A 1 103 ? -1.358 -9.148 17.937 1.00 93.62 103 ALA A CA 1
ATOM 833 C C . ALA A 1 103 ? -2.155 -8.015 18.618 1.00 93.62 103 ALA A C 1
ATOM 835 O O . ALA A 1 103 ? -2.930 -8.284 19.530 1.00 93.62 103 ALA A O 1
ATOM 836 N N . GLN A 1 104 ? -1.985 -6.753 18.193 1.00 94.94 104 GLN A N 1
ATOM 837 C CA . GLN A 1 104 ? -2.745 -5.626 18.754 1.00 94.94 104 GLN A CA 1
ATOM 838 C C . GLN A 1 104 ? -4.229 -5.692 18.378 1.00 94.94 104 GLN A C 1
ATOM 840 O O . GLN A 1 104 ? -5.093 -5.441 19.214 1.00 94.94 104 GLN A O 1
ATOM 845 N N . PHE A 1 105 ? -4.524 -6.047 17.130 1.00 96.31 105 PHE A N 1
ATOM 846 C CA . PHE A 1 105 ? -5.896 -6.227 16.678 1.00 96.31 105 PHE A CA 1
ATOM 847 C C . PHE A 1 105 ? -6.501 -7.502 17.256 1.00 96.31 105 PHE A C 1
ATOM 849 O O . PHE A 1 105 ? -7.611 -7.441 17.770 1.00 96.31 105 PHE A O 1
ATOM 856 N N . ASP A 1 106 ? -5.764 -8.617 17.257 1.00 95.88 106 ASP A N 1
ATOM 857 C CA . ASP A 1 106 ? -6.265 -9.897 17.774 1.00 95.88 106 ASP A CA 1
ATOM 858 C C . ASP A 1 106 ? -6.701 -9.768 19.238 1.00 95.88 106 ASP A C 1
ATOM 860 O O . ASP A 1 106 ? -7.756 -10.262 19.637 1.00 95.88 106 ASP A O 1
ATOM 864 N N . GLN A 1 107 ? -5.915 -9.049 20.045 1.00 94.19 107 GLN A N 1
ATOM 865 C CA . GLN A 1 107 ? -6.256 -8.768 21.434 1.00 94.19 107 GLN A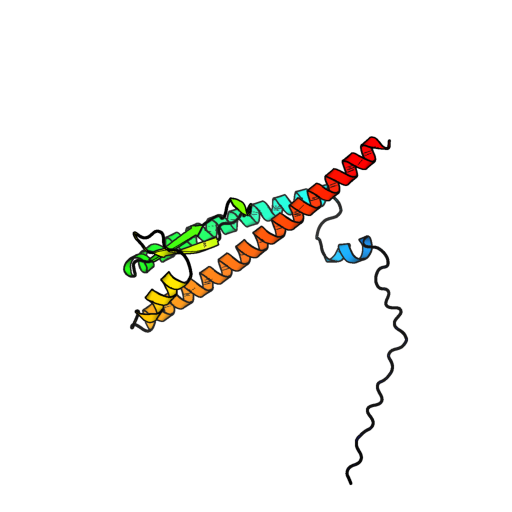 CA 1
ATOM 866 C C . GLN A 1 107 ? -7.582 -8.006 21.552 1.00 94.19 107 GLN A C 1
ATOM 868 O O . GLN A 1 107 ? -8.457 -8.419 22.311 1.00 94.19 107 GLN A O 1
ATOM 873 N N . VAL A 1 108 ? -7.742 -6.910 20.807 1.00 95.12 108 VAL A N 1
ATOM 874 C CA . VAL A 1 108 ? -8.956 -6.082 20.861 1.00 95.12 108 VAL A CA 1
ATOM 875 C C . VAL A 1 108 ? -10.167 -6.846 20.333 1.00 95.12 108 VAL A C 1
ATOM 877 O O . VAL A 1 108 ? -11.210 -6.873 20.984 1.00 95.12 108 VAL A O 1
ATOM 880 N N . PHE A 1 109 ? -10.027 -7.522 19.195 1.00 96.31 109 PHE A N 1
ATOM 881 C CA . PHE A 1 109 ? -11.107 -8.257 18.546 1.00 96.31 109 PHE A CA 1
ATOM 882 C C . PHE A 1 109 ? -11.693 -9.355 19.448 1.00 96.31 109 PHE A C 1
ATOM 884 O O . PHE A 1 109 ? -12.912 -9.530 19.505 1.00 96.31 109 PHE A O 1
ATOM 891 N N . ASN A 1 110 ? -10.835 -10.046 20.205 1.00 94.62 110 ASN A N 1
ATOM 892 C CA . ASN A 1 110 ? -11.248 -11.081 21.155 1.00 94.62 110 ASN A CA 1
ATOM 893 C C . ASN A 1 110 ? -11.900 -10.519 22.431 1.00 94.62 110 ASN A C 1
ATOM 895 O O . ASN A 1 110 ? -12.696 -11.209 23.067 1.00 94.62 110 ASN A O 1
ATOM 899 N N . GLN A 1 111 ? -11.580 -9.282 22.818 1.00 93.81 111 GLN A N 1
ATOM 900 C CA . GLN A 1 111 ? -12.127 -8.646 24.022 1.00 93.81 111 GLN A CA 1
ATOM 901 C C . GLN A 1 111 ? -13.495 -8.003 23.786 1.00 93.81 111 GLN A C 1
ATOM 903 O O . GLN A 1 111 ? -14.334 -8.000 24.689 1.00 93.81 111 GLN A O 1
ATOM 908 N N . VAL A 1 112 ? -13.737 -7.481 22.583 1.00 94.50 112 VAL A N 1
ATOM 909 C CA . VAL A 1 112 ? -15.005 -6.840 22.221 1.00 94.50 112 VAL A CA 1
ATOM 910 C C . VAL A 1 112 ? -16.149 -7.852 22.256 1.00 94.50 112 VAL A C 1
ATOM 912 O O . VAL A 1 112 ? -16.127 -8.851 21.537 1.00 94.50 112 VAL A O 1
ATOM 915 N N . GLN A 1 113 ? -17.157 -7.580 23.090 1.00 90.69 113 GLN A N 1
ATOM 916 C CA . GLN A 1 113 ? -18.339 -8.436 23.271 1.00 90.69 113 GLN A CA 1
ATOM 917 C C . GLN A 1 113 ? -19.525 -8.002 22.401 1.00 90.69 113 GLN A C 1
ATOM 919 O O . GLN A 1 113 ? -20.366 -8.824 22.043 1.00 90.69 113 GLN A O 1
ATOM 924 N N . SER A 1 114 ? -19.598 -6.717 22.041 1.00 93.31 114 SER A N 1
ATOM 925 C CA . SER A 1 114 ? -20.665 -6.193 21.189 1.00 93.31 114 SER A CA 1
ATOM 926 C C . SER A 1 114 ? -20.518 -6.720 19.762 1.00 93.31 114 SER A C 1
ATOM 928 O O . SER A 1 114 ? -19.495 -6.510 19.108 1.00 93.31 114 SER A O 1
ATOM 930 N N . GLY A 1 115 ? -21.565 -7.374 19.249 1.00 91.81 115 GLY A N 1
ATOM 931 C CA . GLY A 1 115 ? -21.583 -7.877 17.873 1.00 91.81 115 GLY A CA 1
ATOM 932 C C . GLY A 1 115 ? -21.421 -6.765 16.830 1.00 91.81 115 GLY A C 1
ATOM 933 O O . GLY A 1 115 ? -20.734 -6.962 15.830 1.00 91.81 115 GLY A O 1
ATOM 934 N N . GLY A 1 116 ? -21.989 -5.582 17.093 1.00 95.06 116 GLY A N 1
ATOM 935 C CA . GLY A 1 116 ? -21.862 -4.418 16.214 1.00 95.06 116 GLY A CA 1
ATOM 936 C C . GLY A 1 116 ? -20.430 -3.886 16.152 1.00 95.06 116 GLY A C 1
ATOM 937 O O . GLY A 1 116 ? -19.883 -3.714 15.069 1.00 95.06 116 GLY A O 1
ATOM 938 N N . GLU A 1 117 ? -19.781 -3.707 17.304 1.00 95.12 117 GLU A N 1
ATOM 939 C CA . GLU A 1 117 ? -18.384 -3.248 17.358 1.00 95.12 117 GLU A CA 1
ATOM 940 C C . GLU A 1 117 ? -17.425 -4.263 16.734 1.00 95.12 117 GLU A C 1
ATOM 942 O O . GLU A 1 117 ? -16.514 -3.893 15.993 1.00 95.12 117 GLU A O 1
ATOM 947 N N . ARG A 1 118 ? -17.658 -5.558 16.982 1.00 95.81 118 ARG A N 1
ATOM 948 C CA . ARG A 1 118 ? -16.874 -6.630 16.365 1.00 95.81 118 ARG A CA 1
ATOM 949 C C . ARG A 1 118 ? -17.001 -6.599 14.843 1.00 95.81 118 ARG A C 1
ATOM 951 O O . ARG A 1 118 ? -16.005 -6.802 14.151 1.00 95.81 118 ARG A O 1
ATOM 958 N N . ARG A 1 119 ? -18.197 -6.310 14.316 1.00 97.19 119 ARG A N 1
ATOM 959 C CA . ARG A 1 119 ? -18.402 -6.151 12.874 1.00 97.19 119 ARG A CA 1
ATOM 960 C C . ARG A 1 119 ? -17.643 -4.943 12.323 1.00 97.19 119 ARG A C 1
ATOM 962 O O . ARG A 1 119 ? -16.938 -5.096 11.333 1.00 97.19 119 ARG A O 1
ATOM 969 N N . THR A 1 120 ? -17.700 -3.800 13.002 1.00 97.00 120 THR A N 1
ATOM 970 C CA . THR A 1 120 ? -16.932 -2.605 12.620 1.00 97.00 120 THR A CA 1
ATOM 971 C C . THR A 1 120 ? -15.429 -2.885 12.570 1.00 97.00 120 THR A C 1
ATOM 973 O O . THR A 1 120 ? -14.770 -2.534 11.597 1.00 97.00 120 THR A O 1
ATOM 976 N N . LEU A 1 121 ? -14.872 -3.556 13.584 1.00 97.38 121 LEU A N 1
ATOM 977 C CA . LEU A 1 121 ? -13.454 -3.935 13.597 1.00 97.38 121 LEU A CA 1
ATOM 978 C C . LEU A 1 121 ? -13.090 -4.876 12.445 1.00 97.38 121 LEU A C 1
ATOM 980 O O . LEU A 1 121 ? -12.032 -4.715 11.839 1.00 97.38 121 LEU A O 1
ATOM 984 N N . TYR A 1 122 ? -13.962 -5.837 12.134 1.00 97.50 122 TYR A N 1
ATOM 985 C CA . TYR A 1 122 ? -13.786 -6.728 10.989 1.00 97.50 122 TYR A CA 1
ATOM 986 C C . TYR A 1 122 ? -13.736 -5.947 9.669 1.00 97.50 122 TYR A C 1
ATOM 988 O O . TYR A 1 122 ? -12.815 -6.149 8.882 1.00 97.50 122 TYR A O 1
ATOM 996 N N . ASP A 1 123 ? -14.687 -5.039 9.440 1.00 98.25 123 ASP A N 1
ATOM 997 C CA . ASP A 1 123 ? -14.755 -4.267 8.196 1.00 98.25 123 ASP A CA 1
ATOM 998 C C . ASP A 1 123 ? -13.511 -3.366 8.032 1.00 98.25 123 ASP A C 1
ATOM 1000 O O . ASP A 1 123 ? -12.915 -3.331 6.953 1.00 98.25 123 ASP A O 1
ATOM 1004 N N . ILE A 1 124 ? -13.031 -2.750 9.123 1.00 98.12 124 ILE A N 1
ATOM 1005 C CA . ILE A 1 124 ? -11.764 -1.996 9.138 1.00 98.12 124 ILE A CA 1
ATOM 1006 C C . ILE A 1 124 ? -10.578 -2.901 8.766 1.00 98.12 124 ILE A C 1
ATOM 1008 O O . ILE A 1 124 ? -9.717 -2.508 7.980 1.00 98.12 124 ILE A O 1
ATOM 1012 N N . GLU A 1 125 ? -10.494 -4.115 9.312 1.00 98.00 125 GLU A N 1
ATOM 1013 C CA . GLU A 1 125 ? -9.382 -5.025 9.011 1.00 98.00 125 GLU A CA 1
ATOM 1014 C C . GLU A 1 125 ? -9.383 -5.495 7.552 1.00 98.00 125 GLU A C 1
ATOM 1016 O O . GLU A 1 125 ? -8.317 -5.585 6.933 1.00 98.00 125 GLU A O 1
ATOM 1021 N N . VAL A 1 126 ? -10.563 -5.748 6.982 1.00 98.12 126 VAL A N 1
ATOM 1022 C CA . VAL A 1 126 ? -10.708 -6.077 5.558 1.00 98.12 126 VAL A CA 1
ATOM 1023 C C . VAL A 1 126 ? -10.180 -4.932 4.696 1.00 98.12 126 VAL A C 1
ATOM 1025 O O . VAL A 1 126 ? -9.340 -5.160 3.824 1.00 98.12 126 VAL A O 1
ATOM 1028 N N . GLU A 1 127 ? -10.604 -3.698 4.963 1.00 97.56 127 GLU A N 1
ATOM 1029 C CA . GLU A 1 127 ? -10.156 -2.531 4.201 1.00 97.56 127 GLU A CA 1
ATOM 1030 C C . GLU A 1 127 ? -8.643 -2.298 4.343 1.00 97.56 127 GLU A C 1
ATOM 1032 O O . GLU A 1 127 ? -7.937 -2.129 3.343 1.00 97.56 127 GLU A O 1
ATOM 1037 N N . ARG A 1 128 ? -8.101 -2.424 5.563 1.00 97.62 128 ARG A N 1
ATOM 1038 C CA . ARG A 1 128 ? -6.653 -2.355 5.817 1.00 97.62 128 ARG A CA 1
ATOM 1039 C C . ARG A 1 128 ? -5.886 -3.391 4.993 1.00 97.62 128 ARG A C 1
ATOM 1041 O O . ARG A 1 128 ? -4.810 -3.088 4.469 1.00 97.62 128 ARG A O 1
ATOM 1048 N N . CYS A 1 129 ? -6.405 -4.616 4.886 1.00 96.88 129 CYS A N 1
ATOM 1049 C CA . CYS A 1 129 ? -5.801 -5.675 4.079 1.00 96.88 129 CYS A CA 1
ATOM 1050 C C . CYS A 1 129 ? -5.784 -5.321 2.588 1.00 96.88 129 CYS A C 1
ATOM 1052 O O . CYS A 1 129 ? -4.763 -5.536 1.932 1.00 96.88 129 CYS A O 1
ATOM 1054 N N . LEU A 1 130 ? -6.868 -4.744 2.064 1.00 96.69 130 LEU A N 1
ATOM 1055 C CA . LEU A 1 130 ? -6.961 -4.319 0.666 1.00 96.69 130 LEU A CA 1
ATOM 1056 C C . LEU A 1 130 ? -5.972 -3.189 0.346 1.00 96.69 130 LEU A C 1
ATOM 1058 O O . LEU A 1 130 ? -5.205 -3.311 -0.611 1.00 96.69 130 LEU A O 1
ATOM 1062 N N . ILE A 1 131 ? -5.907 -2.151 1.188 1.00 94.81 131 ILE A N 1
ATOM 1063 C CA . ILE A 1 131 ? -4.943 -1.043 1.046 1.00 94.81 131 ILE A CA 1
ATOM 1064 C C . ILE A 1 131 ? -3.508 -1.584 1.054 1.00 94.81 131 ILE A C 1
ATOM 1066 O O . ILE A 1 131 ? -2.692 -1.265 0.187 1.00 94.81 131 ILE A O 1
ATOM 1070 N N . ASN A 1 132 ? -3.198 -2.468 2.002 1.00 95.69 132 ASN A N 1
ATOM 1071 C CA . ASN A 1 132 ? -1.873 -3.068 2.115 1.00 95.69 132 ASN A CA 1
ATOM 1072 C C . ASN A 1 132 ? -1.516 -3.980 0.939 1.00 95.69 132 ASN A C 1
ATOM 1074 O O . ASN A 1 132 ? -0.353 -4.035 0.538 1.00 95.69 132 ASN A O 1
ATOM 1078 N N . ASN A 1 133 ? -2.485 -4.693 0.366 1.00 95.69 133 ASN A N 1
ATOM 1079 C CA . ASN A 1 133 ? -2.253 -5.497 -0.827 1.00 95.69 133 ASN A CA 1
ATOM 1080 C C . ASN A 1 133 ? -1.882 -4.615 -2.033 1.00 95.69 133 ASN A C 1
ATOM 1082 O O . ASN A 1 133 ? -0.911 -4.908 -2.740 1.00 95.69 133 ASN A O 1
ATOM 1086 N N . GLN A 1 134 ? -2.597 -3.502 -2.221 1.00 93.81 134 GLN A N 1
ATOM 1087 C CA . GLN A 1 134 ? -2.300 -2.523 -3.268 1.00 93.81 134 GLN A CA 1
ATOM 1088 C C . GLN A 1 134 ? -0.911 -1.901 -3.070 1.00 93.81 134 GLN A C 1
ATOM 1090 O O . GLN A 1 134 ? -0.082 -1.939 -3.984 1.00 93.81 134 GLN A O 1
ATOM 1095 N N . ALA A 1 135 ? -0.609 -1.424 -1.858 1.00 92.62 135 ALA A N 1
ATOM 1096 C CA . ALA A 1 135 ? 0.699 -0.872 -1.505 1.00 92.62 135 ALA A CA 1
ATOM 1097 C C . ALA A 1 135 ? 1.836 -1.883 -1.740 1.00 92.62 135 ALA A C 1
ATOM 1099 O O . ALA A 1 135 ? 2.848 -1.563 -2.371 1.00 92.62 135 ALA A O 1
ATOM 1100 N N . GLY A 1 136 ? 1.651 -3.135 -1.308 1.00 92.00 136 GLY A N 1
ATOM 1101 C CA . GLY A 1 136 ? 2.607 -4.221 -1.521 1.00 92.00 136 GLY A CA 1
ATOM 1102 C C . GLY A 1 136 ? 2.861 -4.506 -3.004 1.00 92.00 136 GLY A C 1
ATOM 1103 O O . GLY A 1 136 ? 4.013 -4.672 -3.415 1.00 92.00 136 GLY A O 1
ATOM 1104 N N . THR A 1 137 ? 1.806 -4.495 -3.821 1.00 92.62 137 THR A N 1
ATOM 1105 C CA . THR A 1 137 ? 1.893 -4.694 -5.275 1.00 92.62 137 THR A CA 1
ATOM 1106 C C . THR A 1 137 ? 2.668 -3.566 -5.951 1.00 92.62 137 THR A C 1
ATOM 1108 O O . THR A 1 137 ? 3.556 -3.836 -6.769 1.00 92.62 137 THR A O 1
ATOM 1111 N N . VAL A 1 138 ? 2.397 -2.313 -5.581 1.00 91.81 138 VAL A N 1
ATOM 1112 C CA . VAL A 1 138 ? 3.110 -1.138 -6.102 1.00 91.81 138 VAL A CA 1
ATOM 1113 C C . VAL A 1 138 ? 4.581 -1.167 -5.700 1.00 91.81 138 VAL A C 1
ATOM 1115 O O . VAL A 1 138 ? 5.450 -1.070 -6.568 1.00 91.81 138 VAL A O 1
ATOM 1118 N N . ASN A 1 139 ? 4.882 -1.391 -4.419 1.00 92.19 139 ASN A N 1
ATOM 1119 C CA . ASN A 1 139 ? 6.256 -1.463 -3.919 1.00 92.19 139 ASN A CA 1
ATOM 1120 C C . ASN A 1 139 ? 7.058 -2.572 -4.617 1.00 92.19 139 ASN A C 1
ATOM 1122 O O . ASN A 1 139 ? 8.176 -2.342 -5.084 1.00 92.19 139 ASN A O 1
ATOM 1126 N N . ALA A 1 140 ? 6.479 -3.769 -4.753 1.00 90.44 140 ALA A N 1
ATOM 1127 C CA . ALA A 1 140 ? 7.121 -4.879 -5.453 1.00 90.44 140 ALA A CA 1
ATOM 1128 C C . ALA A 1 140 ? 7.345 -4.580 -6.941 1.00 90.44 140 ALA A C 1
ATOM 1130 O O . ALA A 1 140 ? 8.398 -4.913 -7.488 1.00 90.44 140 ALA A O 1
ATOM 1131 N N . THR A 1 141 ? 6.377 -3.937 -7.594 1.00 90.12 141 THR A N 1
ATOM 1132 C CA . THR A 1 141 ? 6.483 -3.560 -9.006 1.00 90.12 141 THR A CA 1
ATOM 1133 C C . THR A 1 141 ? 7.568 -2.511 -9.210 1.00 90.12 141 THR A C 1
ATOM 1135 O O . THR A 1 141 ? 8.462 -2.734 -10.020 1.00 90.12 141 THR A O 1
ATOM 1138 N N . MET A 1 142 ? 7.584 -1.443 -8.412 1.00 90.69 142 MET A N 1
ATOM 1139 C CA . MET A 1 142 ? 8.621 -0.410 -8.479 1.00 90.69 142 MET A CA 1
ATOM 1140 C C . MET A 1 142 ? 10.026 -0.971 -8.254 1.00 90.69 142 MET A C 1
ATOM 1142 O O . MET A 1 142 ? 10.945 -0.614 -8.991 1.00 90.69 142 MET A O 1
ATOM 1146 N N . ARG A 1 143 ? 10.207 -1.897 -7.300 1.00 90.56 143 ARG A N 1
ATOM 1147 C CA . ARG A 1 143 ? 11.499 -2.581 -7.109 1.00 90.56 143 ARG A CA 1
ATOM 1148 C C . ARG A 1 143 ? 11.952 -3.325 -8.365 1.00 90.56 143 ARG A C 1
ATOM 1150 O O . ARG A 1 143 ? 13.101 -3.178 -8.773 1.00 90.56 143 ARG A O 1
ATOM 1157 N N . ARG A 1 144 ? 11.056 -4.090 -8.999 1.00 89.88 144 ARG A N 1
ATOM 1158 C CA . ARG A 1 144 ? 11.370 -4.830 -10.235 1.00 89.88 144 ARG A CA 1
ATOM 1159 C C . ARG A 1 144 ? 11.706 -3.899 -11.401 1.00 89.88 144 ARG A C 1
ATOM 1161 O O . ARG A 1 144 ? 12.656 -4.167 -12.134 1.00 89.88 144 ARG A O 1
ATOM 1168 N N . LEU A 1 145 ? 10.962 -2.803 -11.561 1.00 90.31 145 LEU A N 1
ATOM 1169 C CA . LEU A 1 145 ? 11.204 -1.830 -12.630 1.00 90.31 145 LEU A CA 1
ATOM 1170 C C . LEU A 1 145 ? 12.553 -1.122 -12.454 1.00 90.31 145 LEU A C 1
ATOM 1172 O O . LEU A 1 145 ? 13.305 -1.023 -13.417 1.00 90.31 145 LEU A O 1
ATOM 1176 N N . ARG A 1 146 ? 12.911 -0.724 -11.224 1.00 91.12 146 ARG A N 1
ATOM 1177 C CA . ARG A 1 146 ? 14.226 -0.129 -10.919 1.00 91.12 146 ARG A CA 1
ATOM 1178 C C . ARG A 1 146 ? 15.384 -1.080 -11.221 1.00 91.12 146 ARG A C 1
ATOM 1180 O O . ARG A 1 146 ? 16.336 -0.674 -11.875 1.00 91.12 146 ARG A O 1
ATOM 1187 N N . ALA A 1 147 ? 15.284 -2.345 -10.812 1.00 91.31 147 ALA A N 1
ATOM 1188 C CA . ALA A 1 147 ? 16.303 -3.350 -11.133 1.00 91.31 147 ALA A CA 1
ATOM 1189 C C . ALA A 1 147 ? 16.441 -3.574 -12.654 1.00 91.31 147 ALA A C 1
ATOM 1191 O O . ALA A 1 147 ? 17.544 -3.738 -13.178 1.00 91.31 147 ALA A O 1
ATOM 1192 N N . THR A 1 148 ? 15.317 -3.533 -13.377 1.00 90.50 148 THR A N 1
ATOM 1193 C CA . THR A 1 148 ? 15.308 -3.620 -14.845 1.00 90.50 148 THR A CA 1
ATOM 1194 C C . THR A 1 148 ? 15.995 -2.408 -15.474 1.00 90.50 148 THR A C 1
ATOM 1196 O O . THR A 1 148 ? 16.818 -2.580 -16.368 1.00 90.50 148 THR A O 1
ATOM 1199 N N . LEU A 1 149 ? 15.701 -1.195 -14.994 1.00 91.50 149 LEU A N 1
ATOM 1200 C CA . LEU A 1 149 ? 16.324 0.039 -15.475 1.00 91.50 149 LEU A CA 1
ATOM 1201 C C . LEU A 1 149 ? 17.847 0.002 -15.303 1.00 91.50 149 LEU A C 1
ATOM 1203 O O . LEU A 1 149 ? 18.557 0.242 -16.273 1.00 91.50 149 LEU A O 1
ATOM 1207 N N . GLN A 1 150 ? 18.329 -0.398 -14.124 1.00 91.81 150 GLN A N 1
ATOM 1208 C CA . GLN A 1 150 ? 19.763 -0.551 -13.847 1.00 91.81 150 GLN A CA 1
ATOM 1209 C C . GLN A 1 150 ? 20.439 -1.539 -14.806 1.00 91.81 150 GLN A C 1
ATOM 1211 O O . GLN A 1 150 ? 21.545 -1.300 -15.279 1.00 91.81 150 GLN A O 1
ATOM 1216 N N . SER A 1 151 ? 19.762 -2.644 -15.134 1.00 90.19 151 SER A N 1
ATOM 1217 C CA . SER A 1 151 ? 20.292 -3.630 -16.084 1.00 90.19 151 SER A CA 1
ATOM 1218 C C . SER A 1 151 ? 20.383 -3.065 -17.506 1.00 90.19 151 SER A C 1
ATOM 1220 O O . SER A 1 151 ? 21.348 -3.340 -18.213 1.00 90.19 151 SER A O 1
ATOM 1222 N N . LEU A 1 152 ? 19.397 -2.266 -17.928 1.00 87.88 152 LEU A N 1
ATOM 1223 C CA . LEU A 1 152 ? 19.424 -1.591 -19.230 1.00 87.88 152 LEU A CA 1
ATOM 1224 C C . LEU A 1 152 ? 20.526 -0.527 -19.287 1.00 87.88 152 LEU A C 1
ATOM 1226 O O . LEU A 1 152 ? 21.258 -0.470 -20.266 1.00 87.88 152 LEU A O 1
ATOM 1230 N N . GLU A 1 153 ? 20.677 0.269 -18.227 1.00 89.62 153 GLU A N 1
ATOM 1231 C CA . GLU A 1 153 ? 21.745 1.267 -18.101 1.00 89.62 153 GLU A CA 1
ATOM 1232 C C . GLU A 1 153 ? 23.131 0.630 -18.190 1.00 89.62 153 GLU A C 1
ATOM 1234 O O . GLU A 1 153 ? 23.981 1.115 -18.930 1.00 89.62 153 GLU A O 1
ATOM 1239 N N . HIS A 1 154 ? 23.333 -0.509 -17.528 1.00 88.19 154 HIS A N 1
ATOM 1240 C CA . HIS A 1 154 ? 24.589 -1.244 -17.614 1.00 88.19 154 HIS A CA 1
ATOM 1241 C C . HIS A 1 154 ? 24.909 -1.718 -19.043 1.00 88.19 154 HIS A C 1
ATOM 1243 O O . HIS A 1 154 ? 26.055 -1.643 -19.486 1.00 88.19 154 HIS A O 1
ATOM 1249 N N . ILE A 1 155 ? 23.906 -2.185 -19.793 1.00 86.94 155 ILE A N 1
ATOM 1250 C CA . ILE A 1 155 ? 24.090 -2.599 -21.193 1.00 86.94 155 ILE A CA 1
ATOM 1251 C C . ILE A 1 155 ? 24.409 -1.391 -22.086 1.00 86.94 155 ILE A C 1
ATOM 1253 O O . ILE A 1 155 ? 25.291 -1.493 -22.944 1.00 86.94 155 ILE A O 1
ATOM 1257 N N . ASP A 1 156 ? 23.735 -0.255 -21.875 1.00 85.12 156 ASP A N 1
ATOM 1258 C CA . ASP A 1 156 ? 24.028 0.996 -22.588 1.00 85.12 156 ASP A CA 1
ATOM 1259 C C . ASP A 1 156 ? 25.499 1.404 -22.362 1.00 85.12 156 ASP A C 1
ATOM 1261 O O . ASP A 1 156 ? 26.218 1.711 -23.313 1.00 85.12 156 ASP A O 1
ATOM 1265 N N . GLU A 1 157 ? 25.979 1.343 -21.115 1.00 89.25 157 GLU A N 1
ATOM 1266 C CA . GLU A 1 157 ? 27.371 1.648 -20.758 1.00 89.25 157 GLU A CA 1
ATOM 1267 C C . GLU A 1 157 ? 28.381 0.725 -21.444 1.00 89.25 157 GLU A C 1
ATOM 1269 O O . GLU A 1 157 ? 29.387 1.203 -21.966 1.00 89.25 157 GLU A O 1
ATOM 1274 N N . LEU A 1 158 ? 28.135 -0.589 -21.448 1.00 86.06 158 LEU A N 1
ATOM 1275 C CA . LEU A 1 158 ? 29.015 -1.550 -22.117 1.00 86.06 158 LEU A CA 1
ATOM 1276 C C . LEU A 1 158 ? 29.066 -1.308 -23.627 1.00 86.06 158 LEU A C 1
ATOM 1278 O O . LEU A 1 158 ? 30.141 -1.359 -24.217 1.00 86.06 158 LEU A O 1
ATOM 1282 N N . THR A 1 159 ? 27.922 -1.006 -24.240 1.00 85.12 159 THR A N 1
ATOM 1283 C CA . THR A 1 159 ? 27.828 -0.742 -25.682 1.00 85.12 159 THR A CA 1
ATOM 1284 C C . THR A 1 159 ? 28.591 0.527 -26.058 1.00 85.12 159 THR A C 1
ATOM 1286 O O . THR A 1 159 ? 29.363 0.517 -27.012 1.00 85.12 159 THR A O 1
ATOM 1289 N N . ASN A 1 160 ? 28.457 1.590 -25.260 1.00 81.25 160 ASN A N 1
ATOM 1290 C CA . ASN A 1 160 ? 29.156 2.859 -25.479 1.00 81.25 160 ASN A CA 1
ATOM 1291 C C . ASN A 1 160 ? 30.680 2.775 -25.281 1.00 81.25 160 ASN A C 1
ATOM 1293 O O . ASN A 1 160 ? 31.387 3.671 -25.718 1.00 81.25 160 ASN A O 1
ATOM 1297 N N . ARG A 1 161 ? 31.193 1.739 -24.602 1.00 75.69 161 ARG A N 1
ATOM 1298 C CA . ARG A 1 161 ? 32.641 1.497 -24.440 1.00 75.69 161 ARG A CA 1
ATOM 1299 C C . ARG A 1 161 ? 33.250 0.666 -25.571 1.00 75.69 161 ARG A C 1
ATOM 1301 O O . ARG A 1 161 ? 34.470 0.573 -25.651 1.00 75.69 161 ARG A O 1
ATOM 1308 N N . LEU A 1 162 ? 32.414 -0.005 -26.364 1.00 67.94 162 LEU A N 1
ATOM 1309 C CA . LEU A 1 162 ? 32.827 -0.879 -27.466 1.00 67.94 162 LEU A CA 1
ATOM 1310 C C . LEU A 1 162 ? 32.783 -0.180 -28.835 1.00 67.94 162 LEU A C 1
ATOM 1312 O O . LEU A 1 162 ? 33.276 -0.754 -29.806 1.00 67.94 162 LEU A O 1
ATOM 1316 N N . GLY A 1 163 ? 32.176 1.007 -28.911 1.00 49.19 163 GLY A N 1
ATOM 1317 C CA . GLY A 1 163 ? 32.225 1.914 -30.063 1.00 49.19 163 GLY A CA 1
ATOM 1318 C C . GLY A 1 163 ? 33.223 3.037 -29.839 1.00 49.19 163 GLY A C 1
ATOM 1319 O O . GLY A 1 163 ? 33.732 3.545 -30.860 1.00 49.19 163 GLY A O 1
#

Sequence (163 aa):
MRKNPTVTVERLPPNRCDLPRTCYQRVKGLFPFKGKGGLLKYMAEIEIYARHLEQAAHDFSQQHNSFLKTHRIVLTPHTESKRGDRVPMVRWRGVGSRSMGMAQFDQVFNQVQSGGERRTLYDIEVERCLINNQAGTVNATMRRLRATLQSLEHIDELTNRLG

pLDDT: mean 81.86, std 19.29, range [39.66, 98.25]

Organism: NCBI:txid797277

Radius of gyration: 25.17 Å; chains: 1; bounding box: 55×67×58 Å

Foldseek 3Di:
DDDDDDPPPPPDDPDPPPVPPDPVVVVVPPDPADDLVRLVVVLVVLLVVLVVLQVVQVVLQVVCQVVCVVLQKGWDFADPVVLVQSHTQTWIDGHVDPDIHDVSLVVSLVPDPDPVVNVVSVVSVVVSVVSRVSSVVSRVVSVVSVVVSVVSVVVVVVVVVVD

Secondary structure (DSSP, 8-state):
-PPPP---------------SSHHHHHTTT-S--HHHHHHHHHHHHHHHHHHHHHHHHHHHHHHHHHHHTTTEEEEEE--GGGT-SSPEEEEEETTS--BSHHHHHHHHHH---HHHHHHHHHHHHHHHHHHHHHHHHHHHHHHHHHHHHHHHHHHHHHHHH-